Protein AF-A0A2T0RML1-F1 (afdb_monomer)

Solvent-accessible surface area (backbone atoms only — not comparable to full-atom values): 4748 Å² total; per-residue (Å²): 133,81,82,76,80,75,76,79,66,74,85,65,63,79,43,78,47,82,37,74,48,70,67,57,48,54,52,51,50,52,53,32,58,78,70,64,41,13,65,48,80,45,79,48,77,43,69,80,76,85,84,48,74,44,71,32,36,42,40,32,34,25,82,51,57,62,67,67,54,60,58,64,69,70,78,117

Radius of gyration: 16.66 Å; Cα contacts (8 Å, |Δi|>4): 97; chains: 1; bounding box: 31×47×44 Å

Nearest PDB structures (foldseek):
  6yc7-assembly1_D  TM=6.836E-01  e=8.216E-01  Corynebacterium glutamicum
  5ovo-assembly1_B  TM=5.157E-01  e=6.843E-01  Azospirillum brasilense
  7obj-assembly1_B  TM=6.646E-01  e=2.050E+00  Synechocystis sp. PCC 6803
  7o4x-assembly1_A  TM=5.142E-01  e=1.815E+00  Lentilactobacillus hilgardii ATCC 27305
  7obj-assembly1_A  TM=4.711E-01  e=2.316E+00  Synechocystis sp. PCC 6803

Organism: NCBI:txid439699

Secondary structure (DSSP, 8-state):
-------------SEEEEESSHHHHHHHHHHHHHHT-EEEEEEEEEESSSS-EEEEEEEEEESS-HHHHHHHTS--

Sequence (76 aa):
MSDVEEDFAAPGPLATHYLTTLEEAVEHLRAADLLGFGVQLRSYLETTDGESFTERWKFEIFAESPVEQLEAETEE

Structure (mmCIF, N/CA/C/O backbone):
data_AF-A0A2T0RML1-F1
#
_entry.id   AF-A0A2T0RML1-F1
#
loop_
_atom_site.group_PDB
_atom_site.id
_atom_site.type_symbol
_atom_site.label_atom_id
_atom_site.label_alt_id
_atom_site.label_comp_id
_atom_site.label_asym_id
_atom_site.label_entity_id
_atom_site.label_seq_id
_atom_site.pdbx_PDB_ins_code
_atom_site.Cartn_x
_atom_site.Cartn_y
_atom_site.Cartn_z
_atom_site.occupancy
_atom_site.B_iso_or_equiv
_atom_site.auth_seq_id
_atom_site.auth_comp_id
_atom_site.auth_asym_id
_atom_site.auth_atom_id
_atom_site.pdbx_PDB_model_num
ATOM 1 N N . MET A 1 1 ? 4.719 -38.832 18.311 1.00 39.94 1 MET A N 1
ATOM 2 C CA . MET A 1 1 ? 4.061 -37.519 18.409 1.00 39.94 1 MET A CA 1
ATOM 3 C C . MET A 1 1 ? 4.957 -36.577 17.652 1.00 39.94 1 MET A C 1
ATOM 5 O O . MET A 1 1 ? 6.064 -36.346 18.113 1.00 39.94 1 MET A O 1
ATOM 9 N N . SER A 1 2 ? 4.561 -36.221 16.434 1.00 41.31 2 SER A N 1
ATOM 10 C CA . SER A 1 2 ? 5.276 -35.206 15.669 1.00 41.31 2 SER A CA 1
ATOM 11 C C . SER A 1 2 ? 4.879 -33.870 16.267 1.00 41.31 2 SER A C 1
ATOM 13 O O . SER A 1 2 ? 3.691 -33.553 16.290 1.00 41.31 2 SER A O 1
ATOM 15 N N . ASP A 1 3 ? 5.865 -33.188 16.828 1.00 49.50 3 ASP A N 1
ATOM 16 C CA . ASP A 1 3 ? 5.776 -31.799 17.248 1.00 49.50 3 ASP A CA 1
ATOM 17 C C . A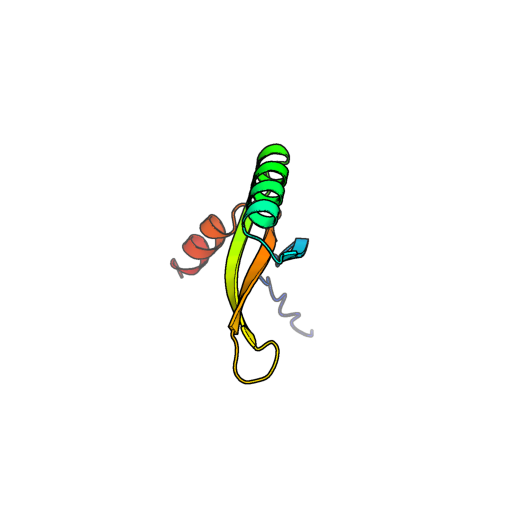SP A 1 3 ? 5.388 -30.993 16.002 1.00 49.50 3 ASP A C 1
ATOM 19 O O . ASP A 1 3 ? 6.125 -30.967 15.015 1.00 49.50 3 ASP A O 1
ATOM 23 N N . VAL A 1 4 ? 4.151 -30.497 15.968 1.00 57.19 4 VAL A N 1
ATOM 24 C CA . VAL A 1 4 ? 3.750 -29.493 14.988 1.00 57.19 4 VAL A CA 1
ATOM 25 C C . VAL A 1 4 ? 4.288 -28.199 15.566 1.00 57.19 4 VAL A C 1
ATOM 27 O O . VAL A 1 4 ? 3.690 -27.634 16.476 1.00 57.19 4 VAL A O 1
ATOM 30 N N . GLU A 1 5 ? 5.449 -27.781 15.078 1.00 54.94 5 GLU A N 1
ATOM 31 C CA . GLU A 1 5 ? 5.891 -26.401 15.216 1.00 54.94 5 GLU A CA 1
ATOM 32 C C . GLU A 1 5 ? 4.862 -25.554 14.449 1.00 54.94 5 GLU A C 1
ATOM 34 O O . GLU A 1 5 ? 4.909 -25.427 13.225 1.00 54.94 5 GLU A O 1
ATOM 39 N N . GLU A 1 6 ? 3.831 -25.095 15.164 1.00 51.88 6 GLU A N 1
ATOM 40 C CA . GLU A 1 6 ? 2.941 -24.027 14.722 1.00 51.88 6 GLU A CA 1
ATOM 41 C C . GLU A 1 6 ? 3.818 -22.785 14.551 1.00 51.88 6 GLU A C 1
ATOM 43 O O . GLU A 1 6 ? 4.096 -22.055 15.499 1.00 51.88 6 GLU A O 1
ATOM 48 N N . ASP A 1 7 ? 4.316 -22.596 13.331 1.00 47.75 7 ASP A N 1
ATOM 49 C CA . ASP A 1 7 ? 4.914 -21.351 12.874 1.00 47.75 7 ASP A CA 1
ATOM 50 C C . ASP A 1 7 ? 3.808 -20.292 12.968 1.00 47.75 7 ASP A C 1
ATOM 52 O O . ASP A 1 7 ? 2.960 -20.160 12.080 1.00 47.75 7 ASP A O 1
ATOM 56 N N . PHE A 1 8 ? 3.739 -19.592 14.103 1.00 46.28 8 PHE A N 1
ATOM 57 C CA . PHE A 1 8 ? 2.943 -18.379 14.261 1.00 46.28 8 PHE A CA 1
ATOM 58 C C . PHE A 1 8 ? 3.601 -17.276 13.421 1.00 46.28 8 PHE A C 1
ATOM 60 O O . PHE A 1 8 ? 4.078 -16.277 13.951 1.00 46.28 8 PHE A O 1
ATOM 67 N N . ALA A 1 9 ? 3.671 -17.473 12.102 1.00 58.09 9 ALA A N 1
ATOM 68 C CA . ALA A 1 9 ? 4.055 -16.434 11.169 1.00 58.09 9 ALA A CA 1
ATOM 69 C C . ALA A 1 9 ? 3.144 -15.237 11.438 1.00 58.09 9 ALA A C 1
ATOM 71 O O . ALA A 1 9 ? 1.915 -15.360 11.356 1.00 58.09 9 ALA A O 1
ATOM 72 N N . ALA A 1 10 ? 3.741 -14.093 11.780 1.00 59.38 10 ALA A N 1
ATOM 73 C CA . ALA A 1 10 ? 3.021 -12.833 11.877 1.00 59.38 10 ALA A CA 1
ATOM 74 C C . ALA A 1 10 ? 2.103 -12.693 10.648 1.00 59.38 10 ALA A C 1
ATOM 76 O O . ALA A 1 10 ? 2.523 -13.034 9.532 1.00 59.38 10 ALA A O 1
ATOM 77 N N . PRO A 1 11 ? 0.836 -12.275 10.821 1.00 67.38 11 PRO A N 1
ATOM 78 C CA . PRO A 1 11 ? -0.124 -12.340 9.736 1.00 67.38 11 PRO A CA 1
ATOM 79 C C . PRO A 1 11 ? 0.356 -11.452 8.589 1.00 67.38 11 PRO A C 1
ATOM 81 O O . PRO A 1 11 ? 0.473 -10.234 8.721 1.00 67.38 11 PRO A O 1
ATOM 84 N N . GLY A 1 12 ? 0.667 -12.098 7.465 1.00 83.50 12 GLY A N 1
ATOM 85 C CA . GLY A 1 12 ? 1.093 -11.426 6.247 1.00 83.50 12 GLY A CA 1
ATOM 86 C C . GLY A 1 12 ? 0.007 -10.502 5.682 1.00 83.50 12 GLY A C 1
ATOM 87 O O . GLY A 1 12 ? -1.132 -10.486 6.161 1.00 83.50 12 GLY A O 1
ATOM 8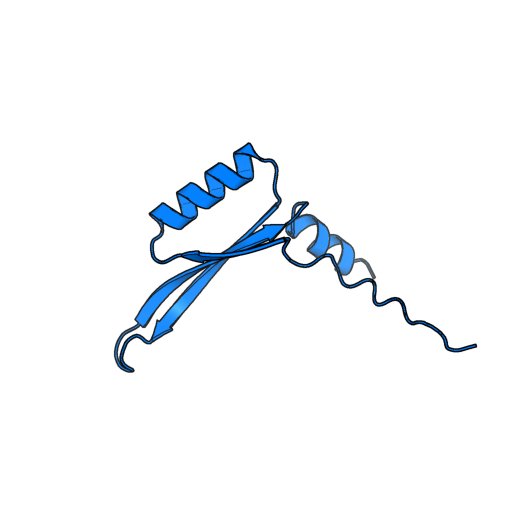8 N N . PRO A 1 13 ? 0.330 -9.733 4.632 1.00 92.25 13 PRO A N 1
ATOM 89 C CA . PRO A 1 13 ? -0.622 -8.809 4.039 1.00 92.25 13 PRO A CA 1
ATOM 90 C C . PRO A 1 13 ? -1.847 -9.548 3.482 1.00 92.25 13 PRO A C 1
ATOM 92 O O . PRO A 1 13 ? -1.731 -10.568 2.803 1.00 92.25 13 PRO A O 1
ATOM 95 N N . LEU A 1 14 ? -3.030 -8.980 3.715 1.00 93.31 14 LEU A N 1
ATOM 96 C CA . LEU A 1 14 ? -4.301 -9.401 3.127 1.00 93.31 14 LEU A CA 1
ATOM 97 C C . LEU A 1 14 ? -4.309 -9.212 1.605 1.00 93.31 14 LEU A C 1
ATOM 99 O O . LEU A 1 14 ? -4.932 -9.986 0.879 1.00 93.31 14 LEU A O 1
ATOM 103 N N . ALA A 1 15 ? -3.640 -8.161 1.126 1.00 94.38 15 ALA A N 1
ATOM 104 C CA . ALA A 1 15 ? -3.526 -7.846 -0.291 1.00 94.38 15 ALA A CA 1
ATOM 105 C C . ALA A 1 15 ? -2.248 -7.055 -0.590 1.00 94.38 15 ALA A C 1
ATOM 107 O O . ALA A 1 15 ? -1.751 -6.299 0.247 1.00 94.38 15 ALA A O 1
ATOM 108 N N . THR A 1 16 ? -1.745 -7.197 -1.817 1.00 96.31 16 THR A N 1
ATOM 109 C CA . THR A 1 16 ? -0.613 -6.427 -2.342 1.00 96.31 16 THR A CA 1
ATOM 110 C C . THR A 1 16 ? -0.977 -5.832 -3.694 1.00 96.31 16 THR A C 1
ATOM 112 O O . THR A 1 16 ? -1.386 -6.547 -4.608 1.00 96.31 16 THR A 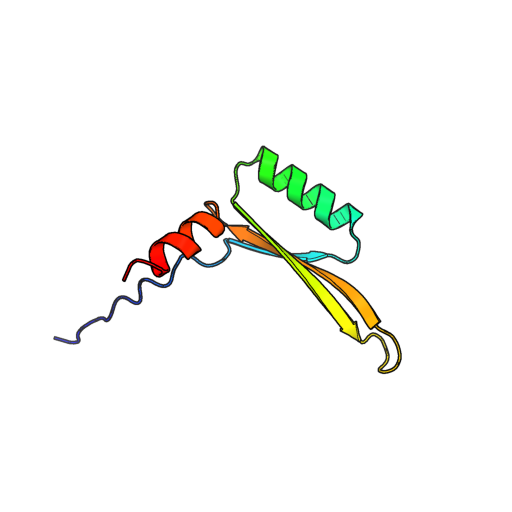O 1
ATOM 115 N N . HIS A 1 17 ? -0.778 -4.526 -3.833 1.00 96.75 17 HIS A N 1
ATOM 116 C CA . HIS A 1 17 ? -0.990 -3.775 -5.062 1.00 96.75 17 HIS A CA 1
ATOM 117 C C . HIS A 1 17 ? 0.316 -3.127 -5.516 1.00 96.75 17 HIS A C 1
ATOM 119 O O . HIS A 1 17 ? 1.070 -2.584 -4.708 1.00 96.75 17 HIS A O 1
ATOM 125 N N . TYR A 1 18 ? 0.572 -3.166 -6.822 1.00 96.31 18 TYR A N 1
ATOM 126 C CA . TYR A 1 18 ? 1.686 -2.460 -7.445 1.00 96.31 18 TYR A CA 1
ATOM 127 C C . TYR A 1 18 ? 1.133 -1.271 -8.217 1.00 96.31 18 TYR A C 1
ATOM 129 O O . TYR A 1 18 ? 0.366 -1.448 -9.161 1.00 96.31 18 TYR A O 1
ATOM 137 N N . LEU A 1 19 ? 1.500 -0.071 -7.784 1.00 97.12 19 LEU A N 1
ATOM 138 C CA . LEU A 1 19 ? 0.950 1.185 -8.278 1.00 97.12 19 LEU A CA 1
ATOM 139 C C . LEU A 1 19 ? 2.017 1.940 -9.064 1.00 97.12 19 LEU A C 1
ATOM 141 O O . LEU A 1 19 ? 3.222 1.812 -8.812 1.00 97.12 19 LEU A O 1
ATOM 145 N N . THR A 1 20 ? 1.566 2.690 -10.063 1.00 95.88 20 THR A N 1
ATOM 146 C CA . THR A 1 20 ? 2.450 3.302 -11.061 1.00 95.88 20 THR A CA 1
ATOM 147 C C . THR A 1 20 ? 2.659 4.787 -10.821 1.00 95.88 20 THR A C 1
ATOM 149 O O . THR A 1 20 ? 3.680 5.334 -11.224 1.00 95.88 20 THR A O 1
ATOM 152 N N . THR A 1 21 ? 1.720 5.422 -10.124 1.00 94.69 21 THR A N 1
ATOM 153 C CA . THR A 1 21 ? 1.744 6.847 -9.806 1.00 94.69 21 THR A CA 1
ATOM 154 C C . THR A 1 21 ? 1.574 7.085 -8.311 1.00 94.69 21 THR A C 1
ATOM 156 O O . THR A 1 21 ? 1.040 6.248 -7.576 1.00 94.69 21 THR A O 1
ATOM 159 N N . LEU A 1 22 ? 2.026 8.254 -7.856 1.00 94.19 22 LEU A N 1
ATOM 160 C CA . LEU A 1 22 ? 1.812 8.688 -6.480 1.00 94.19 22 LEU A CA 1
ATOM 161 C C . LEU A 1 22 ? 0.323 8.948 -6.213 1.00 94.19 22 LEU A C 1
ATOM 163 O O . LEU A 1 22 ? -0.164 8.635 -5.129 1.00 94.19 22 LEU A O 1
ATOM 167 N N . GLU A 1 23 ? -0.413 9.482 -7.191 1.00 96.94 23 GLU A N 1
ATOM 168 C CA . GLU A 1 23 ? -1.854 9.711 -7.070 1.00 96.94 23 GLU A CA 1
ATOM 169 C C . GLU A 1 23 ? -2.620 8.417 -6.770 1.00 96.94 23 GLU A C 1
ATOM 171 O O . GLU A 1 23 ? -3.389 8.387 -5.809 1.00 96.94 23 GLU A O 1
ATOM 176 N N . GLU A 1 24 ? -2.343 7.330 -7.500 1.00 96.06 24 GLU A N 1
ATOM 177 C CA . GLU A 1 24 ? -2.941 6.016 -7.226 1.00 96.06 24 GLU A CA 1
ATOM 178 C C . GLU A 1 24 ? -2.635 5.544 -5.796 1.00 96.06 24 GLU A C 1
ATOM 180 O O . GLU A 1 24 ? -3.522 5.033 -5.108 1.00 96.06 24 GLU A O 1
ATOM 185 N N . ALA A 1 25 ? -1.397 5.730 -5.321 1.00 95.06 25 ALA A N 1
ATOM 186 C CA . ALA A 1 25 ? -1.006 5.367 -3.957 1.00 95.06 25 ALA A CA 1
ATOM 187 C C . ALA A 1 25 ? -1.777 6.168 -2.901 1.00 95.06 25 ALA A C 1
ATOM 189 O O . ALA A 1 25 ? -2.233 5.602 -1.907 1.00 95.06 25 ALA A O 1
ATOM 190 N N . VAL A 1 26 ? -1.984 7.466 -3.130 1.00 96.56 26 VAL A N 1
ATOM 191 C CA . VAL A 1 26 ? -2.780 8.324 -2.242 1.00 96.56 26 VAL A CA 1
ATOM 192 C C . VAL A 1 26 ? -4.249 7.899 -2.222 1.00 96.56 26 VAL A C 1
ATOM 194 O O . VAL A 1 26 ? -4.866 7.903 -1.156 1.00 96.56 26 VAL A O 1
ATOM 197 N N . GLU A 1 27 ? -4.825 7.514 -3.361 1.00 97.50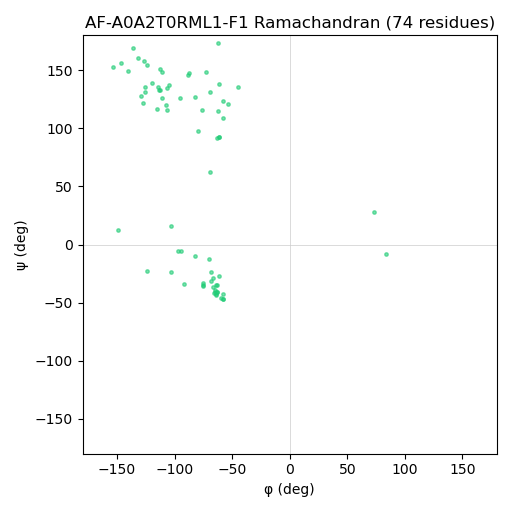 27 GLU A N 1
ATOM 198 C CA . GLU A 1 27 ? -6.202 7.012 -3.413 1.00 97.50 27 GLU A CA 1
ATOM 199 C C . GLU A 1 27 ? -6.365 5.699 -2.636 1.00 97.50 27 GLU A C 1
ATOM 201 O O . GLU A 1 27 ? -7.304 5.570 -1.847 1.00 97.50 27 GLU A O 1
ATOM 206 N N . HIS A 1 28 ? -5.420 4.766 -2.778 1.00 96.75 28 HIS A N 1
ATOM 207 C CA . HIS A 1 28 ? -5.426 3.506 -2.027 1.00 96.75 28 HIS A CA 1
ATOM 208 C C . HIS A 1 28 ? -5.248 3.731 -0.523 1.00 96.75 28 HIS A C 1
ATOM 210 O O . HIS A 1 28 ? -5.962 3.122 0.273 1.00 96.75 28 HIS A O 1
ATOM 216 N N . LEU A 1 29 ? -4.360 4.649 -0.127 1.00 95.50 29 LEU A N 1
ATOM 217 C CA . LEU A 1 29 ? -4.185 5.044 1.273 1.00 95.50 29 LEU A CA 1
ATOM 218 C C . LEU A 1 29 ? -5.486 5.581 1.875 1.00 95.50 29 LEU A C 1
ATOM 220 O O . LEU A 1 29 ? -5.883 5.157 2.956 1.00 95.50 29 LEU A O 1
ATOM 224 N N . ARG A 1 30 ? -6.179 6.479 1.165 1.00 96.81 30 ARG A N 1
ATOM 225 C CA . ARG A 1 30 ? -7.466 7.025 1.622 1.00 96.81 30 ARG A CA 1
ATOM 226 C C . ARG A 1 30 ? -8.537 5.945 1.733 1.00 96.81 30 ARG A C 1
ATOM 228 O O . ARG A 1 30 ? -9.308 5.955 2.684 1.00 96.81 30 ARG A O 1
ATOM 235 N N . ALA A 1 31 ? -8.600 5.025 0.773 1.00 96.56 31 ALA A N 1
ATOM 236 C CA . ALA A 1 31 ? -9.555 3.923 0.817 1.00 96.56 31 ALA A CA 1
ATOM 237 C C . ALA A 1 31 ? -9.292 2.987 2.007 1.00 96.56 31 ALA A C 1
ATOM 239 O O . ALA A 1 31 ? -10.235 2.590 2.686 1.00 96.56 31 ALA A O 1
ATOM 240 N N . ALA A 1 32 ? -8.026 2.665 2.284 1.00 94.88 32 ALA A N 1
ATOM 241 C CA . ALA A 1 32 ? -7.650 1.829 3.418 1.00 94.88 32 ALA A CA 1
ATOM 242 C C . ALA A 1 32 ? -7.959 2.497 4.768 1.00 94.88 32 ALA A C 1
ATOM 244 O O . ALA A 1 32 ? -8.515 1.839 5.644 1.00 94.88 32 ALA A O 1
ATOM 245 N N . ASP A 1 33 ? -7.688 3.800 4.900 1.00 94.56 33 ASP A N 1
ATOM 246 C CA . ASP A 1 33 ? -8.030 4.598 6.088 1.00 94.56 33 ASP A CA 1
ATOM 247 C C . ASP A 1 33 ? -9.546 4.596 6.356 1.00 94.56 33 ASP A C 1
ATOM 249 O O . ASP A 1 33 ? -9.989 4.301 7.464 1.00 94.56 33 ASP A O 1
ATOM 253 N N . LEU A 1 34 ? -10.364 4.799 5.315 1.00 97.00 34 LEU A N 1
ATOM 254 C CA . LEU A 1 34 ? -11.830 4.742 5.420 1.00 97.00 34 LEU A CA 1
ATOM 255 C C . LEU A 1 34 ? -12.365 3.372 5.864 1.00 97.00 34 LEU A C 1
ATOM 257 O O . LEU A 1 34 ? -13.458 3.296 6.428 1.00 97.00 34 LEU A O 1
ATOM 261 N N . LEU A 1 35 ? -11.628 2.298 5.578 1.00 94.44 35 LEU A N 1
ATOM 262 C CA . LEU A 1 35 ? -11.996 0.924 5.918 1.00 94.44 35 LEU A CA 1
ATOM 263 C C . LEU A 1 35 ? -11.340 0.432 7.218 1.00 94.44 35 LEU A C 1
ATOM 265 O O . LEU A 1 35 ? -11.680 -0.653 7.682 1.00 94.44 35 LEU A O 1
ATOM 269 N N . GLY A 1 36 ? -10.445 1.225 7.817 1.00 93.75 36 GLY A N 1
ATOM 270 C CA . GLY A 1 36 ? -9.755 0.886 9.059 1.00 93.75 36 GLY A CA 1
ATOM 271 C C . GLY A 1 36 ? -8.674 -0.187 8.911 1.00 93.75 36 GLY A C 1
ATOM 272 O O . GLY A 1 36 ? -8.429 -0.919 9.864 1.00 93.75 36 GLY A O 1
ATOM 273 N N . PHE A 1 37 ? -8.046 -0.309 7.738 1.00 94.62 37 PHE A N 1
ATOM 274 C CA . PHE A 1 37 ? -6.957 -1.267 7.528 1.00 94.62 37 PHE A CA 1
ATOM 275 C C . PHE A 1 37 ? -5.588 -0.683 7.878 1.00 94.62 37 PHE A C 1
ATOM 277 O O . PHE A 1 37 ? -5.304 0.486 7.606 1.00 94.62 37 PHE A O 1
ATOM 284 N N . GLY A 1 38 ? -4.700 -1.534 8.394 1.00 93.62 38 GLY A N 1
ATOM 285 C CA . GLY A 1 38 ? -3.276 -1.226 8.446 1.00 93.62 38 GLY A CA 1
ATOM 286 C C . GLY A 1 38 ? -2.655 -1.297 7.056 1.00 93.62 38 GLY A C 1
ATOM 287 O O . GLY A 1 38 ? -3.087 -2.075 6.205 1.00 93.62 38 GLY A O 1
ATOM 288 N N . VAL A 1 39 ? -1.639 -0.478 6.795 1.00 94.69 39 VAL A N 1
ATOM 289 C CA . VAL A 1 39 ? -1.013 -0.405 5.470 1.00 94.69 39 VAL A CA 1
ATOM 290 C C . VAL A 1 39 ? 0.494 -0.257 5.561 1.00 94.69 39 VAL A C 1
ATOM 292 O O . VAL A 1 39 ? 1.021 0.376 6.474 1.00 94.69 39 VAL A O 1
ATOM 295 N N . GLN A 1 40 ? 1.192 -0.791 4.563 1.00 94.56 40 GLN A N 1
ATOM 296 C CA . GLN A 1 40 ? 2.602 -0.518 4.329 1.00 94.56 40 GLN A CA 1
ATOM 297 C C . GLN A 1 40 ? 2.796 -0.080 2.878 1.00 94.56 40 GLN A C 1
ATOM 299 O O . GLN A 1 40 ? 2.465 -0.808 1.944 1.00 94.56 40 GLN A O 1
ATOM 304 N N . LEU A 1 41 ? 3.349 1.118 2.688 1.00 94.62 41 LEU A N 1
ATOM 305 C CA . LEU A 1 41 ? 3.687 1.659 1.375 1.00 94.62 41 LEU A CA 1
ATOM 306 C C . LEU A 1 41 ? 5.209 1.719 1.228 1.00 94.62 41 LEU A C 1
ATOM 308 O O . LEU A 1 41 ? 5.893 2.310 2.062 1.00 94.62 41 LEU A O 1
ATOM 312 N N . ARG A 1 42 ? 5.740 1.126 0.157 1.00 94.94 42 ARG A N 1
ATOM 313 C CA . ARG A 1 42 ? 7.168 1.174 -0.191 1.00 94.94 42 ARG A CA 1
ATOM 314 C C . ARG A 1 42 ? 7.328 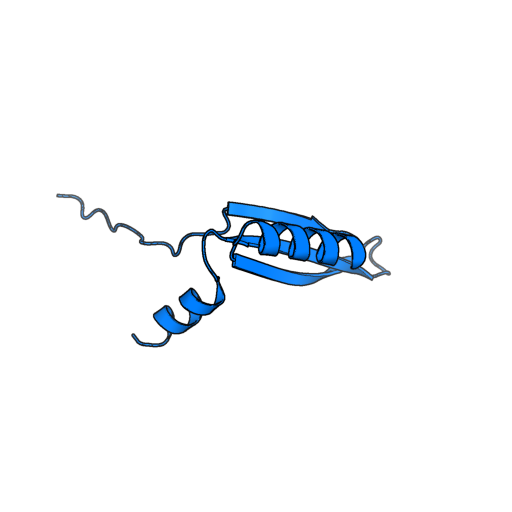1.688 -1.616 1.00 94.94 42 ARG A C 1
ATOM 316 O O . ARG A 1 42 ? 6.668 1.170 -2.515 1.00 94.94 42 ARG A O 1
ATOM 323 N N . SER A 1 43 ? 8.214 2.656 -1.840 1.00 95.31 43 SER A N 1
ATOM 324 C CA . SER A 1 43 ? 8.657 2.996 -3.194 1.00 95.31 43 SER A CA 1
ATOM 325 C C . SER A 1 43 ? 9.851 2.135 -3.595 1.00 95.31 43 SER A C 1
ATOM 327 O O . SER A 1 43 ? 10.659 1.719 -2.761 1.00 95.31 43 SER A O 1
ATOM 329 N N . TYR A 1 44 ? 9.949 1.833 -4.883 1.00 94.62 44 TYR A N 1
ATOM 330 C CA . TYR A 1 44 ? 11.096 1.159 -5.473 1.00 94.62 44 TYR A CA 1
ATOM 331 C C . TYR A 1 44 ? 11.317 1.662 -6.897 1.00 94.62 44 TYR A C 1
ATOM 333 O O . TYR A 1 44 ? 10.404 2.168 -7.546 1.00 94.62 44 TYR A O 1
ATOM 341 N N . LEU A 1 45 ? 12.551 1.540 -7.377 1.00 95.38 45 LEU A N 1
ATOM 342 C CA . LEU A 1 45 ? 12.891 1.857 -8.756 1.00 95.38 45 LEU A CA 1
ATOM 343 C C . LEU A 1 45 ? 12.847 0.575 -9.581 1.00 95.38 45 LEU A C 1
ATOM 345 O O . LEU A 1 45 ? 13.510 -0.407 -9.247 1.00 95.38 45 LEU A O 1
ATOM 349 N N . GLU A 1 46 ? 12.077 0.594 -10.659 1.00 93.56 46 GLU A N 1
ATOM 350 C CA . GLU A 1 46 ? 12.027 -0.477 -11.649 1.00 93.56 46 GLU A CA 1
ATOM 351 C C . GLU A 1 46 ? 12.786 -0.040 -12.904 1.00 93.56 46 GLU A C 1
ATOM 353 O O . GLU A 1 46 ? 12.666 1.106 -13.336 1.00 93.56 46 GLU A O 1
ATOM 358 N N . THR A 1 47 ? 13.580 -0.940 -13.488 1.00 94.06 47 THR A N 1
ATOM 359 C CA . THR A 1 47 ? 14.230 -0.670 -14.775 1.00 94.06 47 THR A CA 1
ATOM 360 C C . THR A 1 47 ? 13.262 -0.947 -15.923 1.00 94.06 47 THR A C 1
ATOM 362 O O . THR A 1 47 ? 12.679 -2.028 -15.990 1.00 94.06 47 THR A O 1
ATOM 365 N N . THR A 1 48 ? 13.080 0.021 -16.821 1.00 83.25 48 THR A N 1
ATOM 366 C CA . THR A 1 48 ? 12.110 -0.095 -17.928 1.00 83.25 48 THR A CA 1
ATOM 367 C C . THR A 1 48 ? 12.751 -0.669 -19.196 1.00 83.25 48 THR A C 1
ATOM 369 O O . THR A 1 48 ? 12.112 -1.410 -19.939 1.00 83.25 48 THR A O 1
ATOM 372 N N . ASP A 1 49 ? 14.022 -0.353 -19.4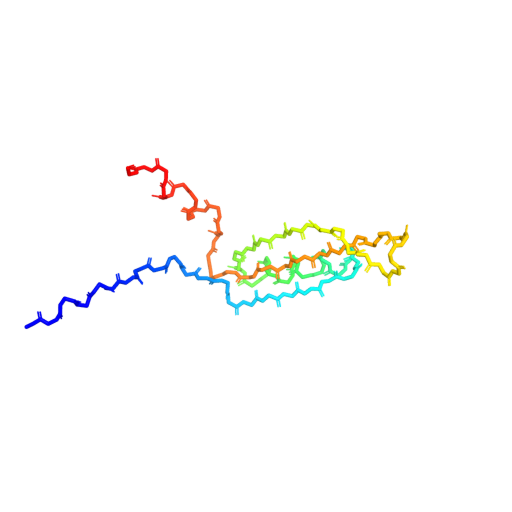36 1.00 87.19 49 ASP A N 1
ATOM 373 C CA . ASP A 1 49 ? 14.763 -0.671 -20.665 1.00 87.19 49 ASP A CA 1
ATOM 374 C C . ASP A 1 49 ? 16.272 -0.900 -20.433 1.00 87.19 49 ASP A C 1
ATOM 376 O O . ASP A 1 49 ? 17.049 -0.963 -21.381 1.00 87.19 49 ASP A O 1
ATOM 380 N N . GLY A 1 50 ? 16.706 -1.046 -19.177 1.00 85.06 50 GLY A N 1
ATOM 381 C CA . GLY A 1 50 ? 18.115 -1.242 -18.814 1.00 85.06 50 GLY A CA 1
ATOM 382 C C . GLY A 1 50 ? 18.939 0.045 -18.705 1.00 85.06 50 GLY A C 1
ATOM 383 O O . GLY A 1 50 ? 20.062 -0.007 -18.206 1.00 85.06 50 GLY A O 1
ATOM 384 N N . GLU A 1 51 ? 18.385 1.191 -19.105 1.00 88.25 51 GLU A N 1
ATOM 385 C CA . GLU A 1 51 ? 19.058 2.498 -19.053 1.00 88.25 51 GLU A CA 1
ATOM 386 C C . GLU A 1 51 ? 18.256 3.541 -18.261 1.00 88.25 51 GLU A C 1
ATOM 388 O O 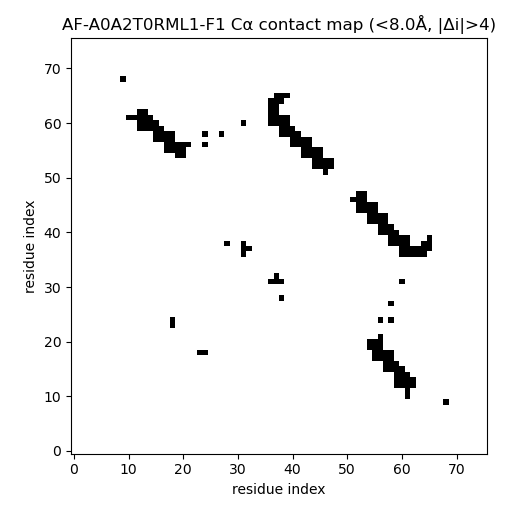. GLU A 1 51 ? 18.832 4.485 -17.716 1.00 88.25 51 GLU A O 1
ATOM 393 N N . SER A 1 52 ? 16.939 3.354 -18.138 1.00 92.00 52 SER A N 1
ATOM 394 C CA . SER A 1 52 ? 16.050 4.209 -17.355 1.00 92.00 52 SER A CA 1
ATOM 395 C C . SER A 1 52 ? 15.471 3.498 -16.128 1.00 92.00 52 SER A C 1
ATOM 397 O O . SER A 1 52 ? 15.273 2.277 -16.107 1.00 92.00 52 SER A O 1
ATOM 399 N N . PHE A 1 53 ? 15.190 4.296 -15.095 1.00 93.44 53 PHE A N 1
ATOM 400 C CA . PHE A 1 53 ? 14.468 3.880 -13.897 1.00 93.44 53 PHE A CA 1
ATOM 401 C C . PHE A 1 53 ? 13.139 4.619 -13.816 1.00 93.44 53 PHE A C 1
ATOM 403 O O . PHE A 1 53 ? 13.087 5.834 -14.003 1.00 93.44 53 PHE A O 1
ATOM 410 N N . THR A 1 54 ? 12.080 3.883 -13.501 1.00 93.94 54 THR A N 1
ATOM 411 C CA . THR A 1 54 ? 10.756 4.432 -13.211 1.00 93.94 54 THR A CA 1
ATOM 412 C C . THR A 1 54 ? 10.424 4.175 -11.750 1.00 93.94 54 THR A C 1
ATOM 414 O O . THR A 1 54 ? 10.626 3.070 -11.243 1.00 93.94 54 THR A O 1
ATOM 417 N N . GLU A 1 55 ? 9.936 5.205 -11.062 1.00 94.56 55 GLU A N 1
ATOM 418 C CA . GLU A 1 55 ? 9.447 5.066 -9.694 1.00 94.56 55 GLU A CA 1
ATOM 419 C C . GLU A 1 55 ? 8.154 4.247 -9.683 1.00 94.56 55 GLU A C 1
ATOM 421 O O . GLU A 1 55 ? 7.233 4.489 -10.462 1.00 94.56 55 GLU A O 1
ATOM 426 N N . ARG A 1 56 ? 8.101 3.259 -8.794 1.00 96.31 56 ARG A N 1
ATOM 427 C CA . ARG A 1 56 ? 6.958 2.381 -8.574 1.00 96.31 56 ARG A CA 1
ATOM 428 C C . ARG A 1 56 ? 6.654 2.296 -7.093 1.00 96.31 56 ARG A C 1
ATOM 430 O O . ARG A 1 56 ? 7.513 2.534 -6.244 1.00 96.31 56 ARG A O 1
ATOM 437 N N . TRP A 1 57 ? 5.434 1.880 -6.791 1.00 97.31 57 TRP A N 1
ATOM 438 C CA . TRP A 1 57 ? 4.951 1.763 -5.426 1.00 97.31 57 TRP A CA 1
ATOM 439 C C . TRP A 1 57 ? 4.415 0.358 -5.175 1.00 97.31 57 TRP A C 1
ATOM 441 O O . TRP A 1 57 ? 3.693 -0.201 -5.998 1.00 97.31 57 TRP A O 1
ATOM 451 N N . LYS A 1 58 ? 4.776 -0.227 -4.035 1.00 97.25 58 LYS A N 1
ATOM 452 C CA . LYS A 1 58 ? 4.187 -1.455 -3.497 1.00 97.25 58 LYS A CA 1
ATOM 453 C C . LYS A 1 58 ? 3.335 -1.066 -2.295 1.00 97.25 58 LYS A C 1
ATOM 455 O O . LYS A 1 58 ? 3.855 -0.492 -1.340 1.00 97.25 58 LYS A O 1
ATOM 460 N N . PHE A 1 59 ? 2.049 -1.369 -2.363 1.00 97.00 59 PHE A N 1
ATOM 461 C CA . PHE A 1 59 ? 1.066 -1.072 -1.333 1.00 97.00 59 PHE A CA 1
ATOM 462 C C . PHE A 1 59 ? 0.523 -2.378 -0.761 1.00 97.00 59 PHE A C 1
ATOM 464 O O . PHE A 1 59 ? -0.078 -3.177 -1.478 1.00 97.00 59 PHE A O 1
ATOM 471 N N . GLU A 1 60 ? 0.762 -2.611 0.520 1.00 96.56 60 GLU A N 1
ATOM 472 C CA . GLU A 1 60 ? 0.356 -3.814 1.239 1.00 96.56 60 GLU A CA 1
ATOM 473 C C . GLU A 1 60 ? -0.709 -3.460 2.272 1.00 96.56 60 GLU A C 1
ATOM 475 O O . GLU A 1 60 ? -0.557 -2.483 3.004 1.00 96.56 60 GLU A O 1
ATOM 480 N N . ILE A 1 61 ? -1.781 -4.250 2.313 1.00 95.12 61 ILE A N 1
ATOM 481 C CA . ILE A 1 61 ? -2.916 -4.074 3.223 1.00 95.12 61 ILE A CA 1
ATOM 482 C C . ILE A 1 61 ? -2.839 -5.145 4.301 1.00 95.12 61 ILE A C 1
ATOM 484 O O . ILE A 1 61 ? -2.660 -6.317 3.987 1.00 95.12 61 ILE A O 1
ATOM 488 N N . PHE A 1 62 ? -3.032 -4.756 5.551 1.00 94.38 62 PHE A N 1
ATOM 489 C CA . PHE A 1 62 ? -3.021 -5.606 6.733 1.00 94.38 62 PHE A CA 1
ATOM 490 C C . PHE A 1 62 ? -4.345 -5.454 7.483 1.00 94.38 62 PHE A C 1
ATOM 492 O O . PHE A 1 62 ? -5.022 -4.429 7.379 1.00 94.38 62 PHE A O 1
ATOM 499 N N . ALA A 1 63 ? -4.724 -6.484 8.240 1.00 91.06 63 ALA A N 1
ATOM 500 C CA . ALA A 1 63 ? -5.918 -6.426 9.083 1.00 91.06 63 ALA A CA 1
ATOM 501 C C . ALA A 1 63 ? -5.793 -5.348 10.175 1.00 91.06 63 ALA A C 1
ATOM 503 O O . ALA A 1 63 ? -6.772 -4.687 10.498 1.00 91.06 63 ALA A O 1
ATOM 504 N N . GLU A 1 64 ? -4.579 -5.155 10.689 1.00 86.56 64 GLU A N 1
ATOM 505 C CA . GLU A 1 64 ? -4.221 -4.224 11.761 1.00 86.56 64 GLU A CA 1
ATOM 506 C C . GLU A 1 64 ? -2.925 -3.491 11.387 1.00 86.56 64 GLU A C 1
ATOM 508 O O . GLU A 1 64 ? -2.272 -3.845 10.401 1.00 86.56 64 GLU A O 1
ATOM 513 N N . SER A 1 65 ? -2.553 -2.448 12.135 1.00 83.06 65 SER A N 1
ATOM 514 C CA . SER A 1 65 ? -1.360 -1.653 11.832 1.00 83.06 65 SER A CA 1
ATOM 515 C C . SER A 1 65 ? -0.093 -2.524 11.816 1.00 83.06 65 SER A C 1
ATOM 517 O O . SER A 1 65 ? 0.245 -3.124 12.837 1.00 83.06 65 SER A O 1
ATOM 519 N N . PRO A 1 66 ? 0.677 -2.554 10.711 1.00 78.25 66 PRO A N 1
ATOM 520 C CA . PRO A 1 66 ? 1.911 -3.339 10.651 1.00 78.25 66 PRO A CA 1
ATOM 521 C C . PRO A 1 66 ? 3.033 -2.759 11.531 1.00 78.25 66 PRO A C 1
ATOM 523 O O . PRO A 1 66 ? 4.046 -3.418 11.742 1.00 78.25 66 PRO A O 1
ATOM 526 N N . VAL A 1 67 ? 2.888 -1.527 12.039 1.00 70.56 67 VAL A N 1
ATOM 527 C CA . VAL A 1 67 ? 3.868 -0.911 12.955 1.00 70.56 67 VAL A CA 1
ATOM 528 C C . VAL A 1 67 ? 3.753 -1.495 14.363 1.00 70.56 67 VAL A C 1
ATOM 530 O O . VAL A 1 67 ? 4.773 -1.695 15.010 1.00 70.56 67 VAL A O 1
ATOM 533 N N . GLU A 1 68 ? 2.542 -1.845 14.804 1.00 57.91 68 GLU A N 1
ATOM 534 C CA . GLU A 1 68 ? 2.319 -2.443 16.130 1.00 57.91 68 GLU A CA 1
ATOM 535 C C . GLU A 1 68 ? 2.914 -3.860 16.228 1.00 57.91 68 GLU A C 1
ATOM 537 O O . GLU A 1 68 ? 3.282 -4.311 17.308 1.00 57.91 68 GLU A O 1
ATOM 542 N N . GLN A 1 69 ? 3.090 -4.543 15.092 1.00 55.56 69 GLN A N 1
ATOM 543 C CA . GLN A 1 69 ? 3.744 -5.855 15.027 1.00 55.56 69 GLN A CA 1
ATOM 544 C C . GLN A 1 69 ? 5.270 -5.765 15.183 1.00 55.56 69 GLN A C 1
ATOM 546 O O . GLN A 1 69 ? 5.869 -6.621 15.824 1.00 55.56 69 GLN A O 1
ATOM 551 N N . LEU A 1 70 ? 5.898 -4.705 14.659 1.00 51.75 70 LEU A N 1
ATOM 552 C CA . LEU A 1 70 ? 7.355 -4.535 14.712 1.00 51.75 70 LEU A CA 1
ATOM 553 C C . LEU A 1 70 ? 7.864 -4.277 16.144 1.00 51.75 70 LEU A C 1
ATOM 555 O O . LEU A 1 70 ? 8.981 -4.658 16.494 1.00 51.75 70 LEU A O 1
ATOM 559 N N . GLU A 1 71 ? 7.048 -3.622 16.975 1.00 52.53 71 G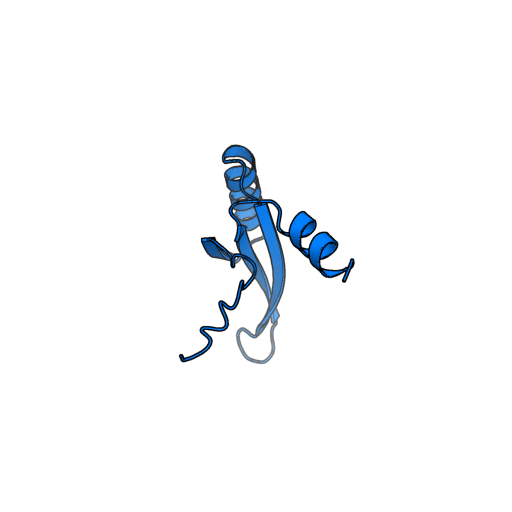LU A N 1
ATOM 560 C CA . GLU A 1 71 ? 7.367 -3.373 18.385 1.00 52.53 71 GLU A CA 1
ATOM 561 C C . GLU A 1 71 ? 7.208 -4.644 19.238 1.00 52.53 71 GLU A C 1
ATOM 563 O O . GLU A 1 71 ? 8.019 -4.870 20.133 1.00 52.53 71 GLU A O 1
ATOM 568 N N . ALA A 1 72 ? 6.260 -5.530 18.902 1.00 54.16 72 ALA A N 1
ATOM 569 C CA . ALA A 1 72 ? 6.067 -6.807 19.595 1.00 54.16 72 ALA A CA 1
ATOM 570 C C . ALA A 1 72 ? 7.243 -7.790 19.412 1.00 54.16 72 ALA A C 1
ATOM 572 O O . ALA A 1 72 ? 7.524 -8.578 20.309 1.00 54.16 72 ALA A O 1
ATOM 573 N N . GLU A 1 73 ? 7.963 -7.721 18.287 1.00 52.56 73 GLU A N 1
ATOM 574 C CA . GLU A 1 73 ? 9.149 -8.556 18.015 1.00 52.56 73 GLU A CA 1
ATOM 575 C C . GLU A 1 73 ? 10.447 -8.015 18.653 1.00 52.56 73 GLU A C 1
ATOM 577 O O . GLU A 1 73 ? 11.468 -8.699 18.654 1.00 52.56 73 GLU A O 1
ATOM 582 N N . THR A 1 74 ? 10.445 -6.788 19.190 1.00 51.66 74 THR A N 1
ATOM 583 C CA . THR A 1 74 ? 11.651 -6.138 19.750 1.00 51.66 74 THR A CA 1
ATOM 584 C C . THR A 1 74 ? 11.796 -6.342 21.273 1.00 51.66 74 THR A C 1
ATOM 586 O O . THR A 1 74 ? 12.820 -5.973 21.850 1.00 51.66 74 THR A O 1
ATOM 589 N N . GLU A 1 75 ? 10.811 -6.956 21.935 1.00 49.78 75 GLU A N 1
ATOM 590 C CA . GLU A 1 75 ? 10.804 -7.216 23.387 1.00 49.78 75 GLU A CA 1
ATOM 591 C C . GLU A 1 75 ? 11.118 -8.676 23.794 1.00 49.78 75 GLU A C 1
ATOM 593 O O . 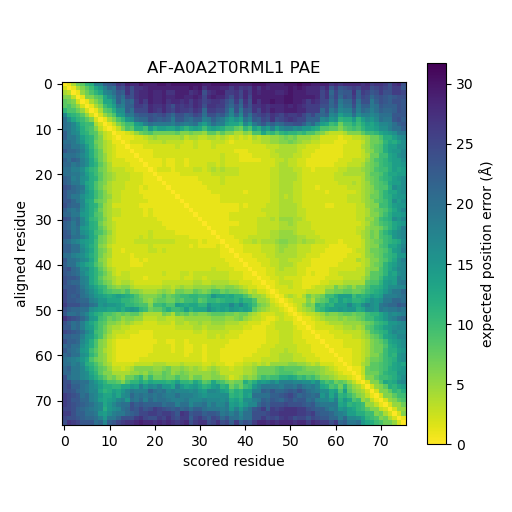GLU A 1 75 ? 10.895 -9.030 24.954 1.00 49.78 75 GLU A O 1
ATOM 598 N N . GLU A 1 76 ? 11.680 -9.511 22.905 1.00 45.16 76 GLU A N 1
ATOM 599 C CA . GLU A 1 76 ? 12.104 -10.895 23.230 1.00 45.16 76 GLU A CA 1
ATOM 600 C C . GLU A 1 76 ? 13.629 -11.096 23.341 1.00 45.16 76 GLU A C 1
ATOM 602 O O . GLU A 1 76 ? 14.382 -10.646 22.444 1.00 45.16 76 GLU A O 1
#

Mean predicted aligned error: 9.47 Å

Foldseek 3Di:
DPPPPPPPPPDFFPDKDKAQDPVVVVVVVVVLVVVQWAKDKDWDWDDDDVPDTGIMIIITTHRHHPVVVVVVVVPD

pLDDT: mean 82.41, std 18.84, range [39.94, 97.5]